Protein AF-A0A843C8B5-F1 (afdb_monomer_lite)

Structure (mmCIF, N/CA/C/O backbone):
data_AF-A0A843C8B5-F1
#
_entry.id   AF-A0A843C8B5-F1
#
loop_
_atom_site.group_PDB
_atom_site.id
_atom_site.type_symbol
_atom_site.label_atom_id
_atom_site.label_alt_id
_atom_site.label_comp_id
_atom_site.label_asym_id
_atom_site.label_entity_id
_atom_site.label_seq_id
_atom_site.pdbx_PDB_ins_code
_atom_site.Cartn_x
_atom_site.Cartn_y
_atom_site.Cartn_z
_atom_site.occupancy
_atom_site.B_iso_or_equiv
_atom_site.auth_seq_id
_atom_site.auth_comp_id
_atom_site.auth_asym_id
_atom_site.auth_atom_id
_atom_site.pdbx_PDB_model_num
ATOM 1 N N . MET A 1 1 ? -4.821 -11.668 -10.571 1.00 71.12 1 MET A N 1
ATOM 2 C CA . MET A 1 1 ? -4.320 -11.176 -9.269 1.00 71.12 1 MET A CA 1
ATOM 3 C C . MET A 1 1 ? -2.965 -11.802 -9.039 1.00 71.12 1 MET A C 1
ATOM 5 O O . MET A 1 1 ? -2.896 -13.021 -8.922 1.00 71.12 1 MET A O 1
ATOM 9 N N . LYS A 1 2 ? -1.903 -10.999 -9.038 1.00 86.00 2 LYS A N 1
ATOM 10 C CA . LYS A 1 2 ? -0.537 -11.483 -8.825 1.00 86.00 2 LYS A CA 1
ATOM 11 C C . LYS A 1 2 ? 0.006 -10.898 -7.529 1.00 86.00 2 LYS A C 1
ATOM 13 O O . LYS A 1 2 ? 0.210 -9.692 -7.439 1.00 86.00 2 LYS A O 1
ATOM 18 N N . ASN A 1 3 ? 0.241 -11.734 -6.522 1.00 91.31 3 ASN A N 1
ATOM 19 C CA . ASN A 1 3 ? 0.928 -11.293 -5.310 1.00 91.31 3 ASN A CA 1
ATOM 20 C C . ASN A 1 3 ? 2.369 -10.907 -5.665 1.00 91.31 3 ASN A C 1
ATOM 22 O O . ASN A 1 3 ? 3.077 -11.686 -6.298 1.00 91.31 3 ASN A O 1
ATOM 26 N N . ILE A 1 4 ? 2.778 -9.700 -5.279 1.00 92.44 4 ILE A N 1
ATOM 27 C CA . ILE A 1 4 ? 4.121 -9.179 -5.542 1.00 92.44 4 ILE A CA 1
ATOM 28 C C . ILE A 1 4 ? 5.011 -9.458 -4.335 1.00 92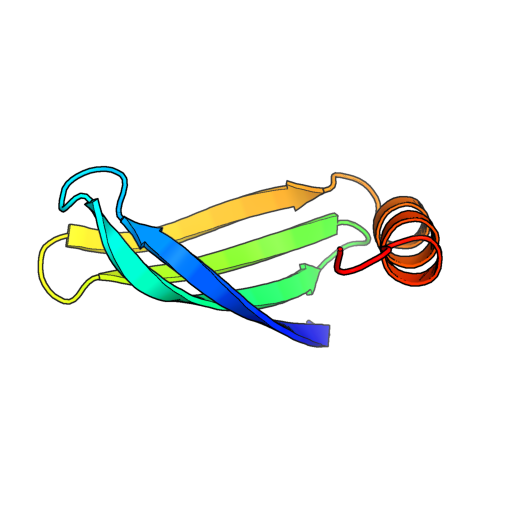.44 4 ILE A C 1
ATOM 30 O O . ILE A 1 4 ? 6.018 -10.146 -4.459 1.00 92.44 4 ILE A O 1
ATOM 34 N N . LYS A 1 5 ? 4.642 -8.911 -3.170 1.00 92.62 5 LYS A N 1
ATOM 35 C CA . LYS A 1 5 ? 5.395 -9.055 -1.920 1.00 92.62 5 LYS A CA 1
ATOM 36 C C . LYS A 1 5 ? 4.516 -8.793 -0.706 1.00 92.62 5 LYS A C 1
ATOM 38 O O . LYS A 1 5 ? 3.451 -8.183 -0.815 1.00 92.62 5 LYS A O 1
ATOM 43 N N . THR A 1 6 ? 4.986 -9.209 0.458 1.00 93.75 6 THR A N 1
ATOM 44 C CA . THR A 1 6 ? 4.479 -8.731 1.744 1.00 93.75 6 THR A CA 1
ATOM 45 C C . THR A 1 6 ? 5.386 -7.625 2.272 1.00 93.75 6 THR A C 1
ATOM 47 O O . THR A 1 6 ? 6.579 -7.570 1.979 1.00 93.75 6 THR A O 1
ATOM 50 N N . THR A 1 7 ? 4.804 -6.685 2.998 1.00 93.62 7 THR A N 1
ATOM 51 C CA . THR A 1 7 ? 5.511 -5.591 3.656 1.00 93.62 7 THR A CA 1
ATOM 52 C C . THR A 1 7 ? 4.791 -5.252 4.950 1.00 93.62 7 THR A C 1
ATOM 54 O O . THR A 1 7 ? 3.652 -5.666 5.153 1.00 93.62 7 THR A O 1
ATOM 57 N N . GLN A 1 8 ? 5.429 -4.489 5.823 1.00 93.38 8 GLN A N 1
ATOM 58 C CA . GLN A 1 8 ? 4.771 -3.978 7.013 1.00 93.38 8 GLN A CA 1
ATOM 59 C C . GLN A 1 8 ? 4.228 -2.579 6.733 1.00 93.38 8 GLN A C 1
ATOM 61 O O . GLN A 1 8 ? 4.913 -1.728 6.171 1.00 93.38 8 GLN A O 1
ATOM 66 N N . SER A 1 9 ? 2.974 -2.344 7.103 1.00 93.31 9 SER A N 1
ATOM 67 C CA . SER A 1 9 ? 2.311 -1.048 6.974 1.00 93.31 9 SER A CA 1
ATOM 68 C C . SER A 1 9 ? 1.688 -0.654 8.300 1.00 93.31 9 SER A C 1
ATOM 70 O O . SER A 1 9 ? 1.373 -1.497 9.135 1.00 93.31 9 SER A O 1
ATOM 72 N N . ILE A 1 10 ? 1.495 0.639 8.506 1.00 93.19 10 ILE A N 1
ATOM 73 C CA . ILE A 1 10 ? 0.918 1.157 9.737 1.00 93.19 10 ILE A CA 1
ATOM 74 C C . ILE A 1 10 ? -0.597 1.311 9.558 1.00 93.19 10 ILE A C 1
ATOM 76 O O . ILE A 1 10 ? -1.092 1.768 8.522 1.00 93.19 10 ILE A O 1
ATOM 80 N N . CYS A 1 11 ? -1.353 0.899 10.574 1.00 91.94 11 CYS A N 1
ATOM 81 C CA . CYS A 1 11 ? -2.779 1.189 10.658 1.00 91.94 11 CYS A CA 1
ATOM 82 C C . CYS A 1 11 ? -2.985 2.704 10.821 1.00 91.94 11 CYS A C 1
ATOM 84 O O . CYS A 1 11 ? -2.436 3.259 11.772 1.00 91.94 11 CYS A O 1
ATOM 86 N N . PRO A 1 12 ? -3.798 3.364 9.979 1.00 88.88 12 PRO A N 1
ATOM 87 C CA . PRO A 1 12 ? -4.008 4.810 10.073 1.00 88.88 12 PRO A CA 1
ATOM 88 C C . PRO A 1 12 ? -4.706 5.237 11.374 1.00 88.88 12 PRO A C 1
ATOM 90 O O . PRO A 1 12 ? -4.534 6.367 11.810 1.00 88.88 12 PRO A O 1
ATOM 93 N N . GLU A 1 13 ? -5.450 4.332 12.016 1.00 91.94 13 GLU A N 1
ATOM 94 C CA . GLU A 1 13 ? -6.184 4.622 13.253 1.00 91.94 13 GLU A CA 1
ATOM 95 C C . GLU A 1 13 ? -5.439 4.148 14.513 1.00 91.94 13 GLU A C 1
ATOM 97 O O . GLU A 1 13 ? -5.342 4.870 15.498 1.00 91.94 13 GLU A O 1
ATOM 102 N N . CYS A 1 14 ? -4.876 2.932 14.503 1.00 91.88 14 CYS A N 1
ATOM 103 C CA . CYS A 1 14 ? -4.134 2.399 15.657 1.00 91.88 14 CYS A CA 1
ATOM 104 C C . CYS A 1 14 ? -2.683 2.882 15.745 1.00 91.88 14 CYS A C 1
ATOM 106 O O .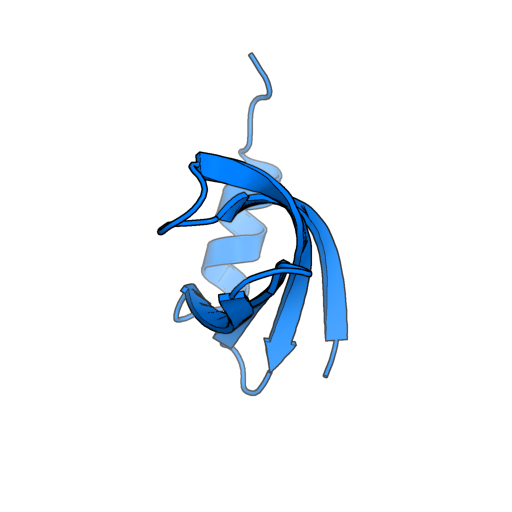 CYS A 1 14 ? -2.061 2.681 16.785 1.00 91.88 14 CYS A O 1
ATOM 108 N N . LEU A 1 15 ? -2.094 3.319 14.629 1.00 91.12 15 LEU A N 1
ATOM 109 C CA . LEU A 1 15 ? -0.644 3.472 14.454 1.00 91.12 15 LEU A CA 1
ATOM 110 C C . LEU A 1 15 ? 0.177 2.198 14.743 1.00 91.12 15 LEU A C 1
ATOM 112 O O . LEU A 1 15 ? 1.391 2.241 14.918 1.00 91.12 15 LEU A O 1
ATOM 116 N N . ARG A 1 16 ? -0.475 1.029 14.758 1.00 92.00 16 ARG A N 1
ATOM 117 C CA . ARG A 1 16 ? 0.179 -0.272 14.928 1.00 92.00 16 ARG A CA 1
ATOM 118 C C . ARG A 1 16 ? 0.720 -0.771 13.590 1.00 92.00 16 ARG A C 1
ATOM 120 O O . ARG A 1 16 ? 0.021 -0.681 12.581 1.00 92.00 16 ARG A O 1
ATOM 127 N N . THR A 1 17 ? 1.907 -1.368 13.614 1.00 94.12 17 THR A N 1
ATOM 128 C CA . THR A 1 17 ? 2.483 -2.115 12.492 1.00 94.12 17 THR A CA 1
ATOM 129 C C . THR A 1 17 ? 1.670 -3.381 12.211 1.00 94.12 17 THR A C 1
ATOM 131 O O . THR A 1 17 ? 1.438 -4.193 13.106 1.00 94.12 17 THR A O 1
ATOM 134 N N . LEU A 1 18 ? 1.218 -3.534 10.972 1.00 93.94 18 LEU A N 1
ATOM 135 C CA . LEU A 1 18 ? 0.417 -4.642 10.466 1.00 93.94 18 LEU A CA 1
ATOM 136 C C . LEU A 1 18 ? 1.096 -5.253 9.246 1.00 93.94 18 LEU A C 1
ATOM 138 O O . LEU A 1 18 ? 1.722 -4.544 8.455 1.00 93.94 18 LEU A O 1
ATOM 142 N N . ASP A 1 19 ? 0.886 -6.548 9.041 1.00 94.12 19 ASP A N 1
ATOM 143 C CA . ASP A 1 19 ? 1.231 -7.182 7.778 1.00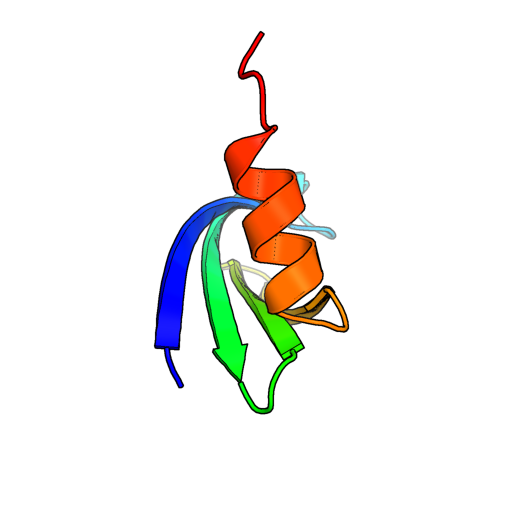 94.12 19 ASP A CA 1
ATOM 144 C C . ASP A 1 19 ? 0.329 -6.667 6.657 1.00 94.12 19 ASP A C 1
ATOM 146 O O . ASP A 1 19 ? -0.905 -6.639 6.747 1.00 94.12 19 ASP A O 1
ATOM 150 N N . ALA A 1 20 ? 0.979 -6.254 5.580 1.00 95.56 20 ALA A N 1
ATOM 151 C CA . ALA A 1 20 ? 0.356 -5.790 4.365 1.00 95.56 20 ALA A CA 1
ATOM 152 C C . ALA A 1 20 ? 0.841 -6.629 3.182 1.00 95.56 20 ALA A C 1
ATOM 154 O O . ALA A 1 20 ? 2.003 -7.011 3.074 1.00 95.56 20 ALA A O 1
ATOM 155 N N . THR A 1 21 ? -0.063 -6.934 2.263 1.00 95.69 21 THR A N 1
ATOM 156 C CA . THR A 1 21 ? 0.245 -7.655 1.030 1.00 95.69 21 THR A CA 1
ATOM 157 C C . THR A 1 21 ? 0.090 -6.713 -0.146 1.00 95.69 21 THR A C 1
ATOM 159 O O . THR A 1 21 ? -0.983 -6.146 -0.347 1.00 95.69 21 THR A O 1
ATOM 162 N N . ILE A 1 22 ? 1.148 -6.585 -0.937 1.00 95.25 22 ILE A N 1
ATOM 163 C CA . ILE A 1 22 ? 1.155 -5.844 -2.190 1.00 95.25 22 ILE A CA 1
ATOM 164 C C . ILE A 1 22 ? 0.875 -6.828 -3.327 1.00 95.25 22 ILE A C 1
ATOM 166 O O . ILE A 1 22 ? 1.525 -7.873 -3.442 1.00 95.25 22 ILE A O 1
ATOM 170 N N . PHE A 1 23 ? -0.097 -6.506 -4.173 1.00 95.38 23 PHE A N 1
ATOM 171 C CA . PHE A 1 23 ? -0.499 -7.334 -5.303 1.00 95.38 23 PHE A CA 1
ATOM 172 C C . PHE A 1 23 ? -0.858 -6.484 -6.519 1.00 95.38 23 PHE A C 1
ATOM 174 O O . PHE A 1 23 ? -1.322 -5.355 -6.395 1.00 95.38 23 PHE A O 1
ATOM 181 N N . GLU A 1 24 ? -0.655 -7.047 -7.701 1.00 95.44 24 GLU A N 1
ATOM 182 C CA . GLU A 1 24 ? -1.061 -6.456 -8.968 1.00 95.44 24 GLU A CA 1
ATOM 183 C C . GLU A 1 24 ? -2.460 -6.945 -9.368 1.00 95.44 24 GLU A C 1
ATOM 185 O O . GLU A 1 24 ? -2.827 -8.125 -9.199 1.00 95.44 24 GLU A O 1
ATOM 190 N N . LYS A 1 25 ? -3.248 -5.997 -9.872 1.00 94.75 25 LYS A N 1
ATOM 191 C CA . LYS A 1 25 ? -4.554 -6.206 -10.480 1.00 94.75 25 LYS A CA 1
ATOM 192 C C . LYS A 1 25 ? -4.795 -5.123 -11.540 1.00 94.75 25 LYS A C 1
ATOM 194 O O . LYS A 1 25 ? -4.769 -3.943 -11.210 1.00 94.75 25 LYS A O 1
ATOM 199 N N . ASP A 1 26 ? -5.102 -5.528 -12.771 1.00 93.44 26 ASP A N 1
ATOM 200 C CA . ASP A 1 26 ? -5.453 -4.633 -13.886 1.00 93.44 26 ASP A CA 1
ATOM 201 C C . ASP A 1 26 ? -4.368 -3.572 -14.193 1.00 93.44 26 ASP A C 1
ATOM 203 O O . ASP A 1 26 ? -4.673 -2.397 -14.396 1.00 93.44 26 ASP A O 1
ATOM 207 N N . ASN A 1 27 ? -3.089 -3.976 -14.191 1.00 94.06 27 ASN A N 1
ATOM 208 C CA . ASN A 1 27 ? -1.911 -3.103 -14.345 1.00 94.06 27 ASN A CA 1
ATOM 209 C C . ASN A 1 27 ? -1.775 -2.044 -13.229 1.00 94.06 27 ASN A C 1
ATOM 211 O O . ASN A 1 27 ? -1.051 -1.063 -13.337 1.00 94.06 27 ASN A O 1
ATOM 215 N N . LYS A 1 28 ? -2.461 -2.244 -12.106 1.00 95.69 28 LYS A N 1
ATOM 216 C CA . LYS A 1 28 ? -2.367 -1.394 -10.921 1.00 95.69 28 LYS A CA 1
ATOM 217 C C . LYS A 1 28 ? -1.863 -2.206 -9.750 1.00 95.69 28 LYS A C 1
ATOM 219 O O . LYS A 1 28 ? -2.153 -3.394 -9.615 1.00 95.69 28 LYS A O 1
ATOM 224 N N . VAL A 1 29 ? -1.115 -1.558 -8.875 1.00 96.44 29 VAL A N 1
ATOM 225 C CA . VAL A 1 29 ? -0.590 -2.168 -7.660 1.00 96.44 29 VAL A CA 1
ATOM 226 C C . VAL A 1 29 ? -1.446 -1.722 -6.497 1.00 96.44 29 VAL A C 1
ATOM 228 O O . VAL A 1 29 ? -1.581 -0.533 -6.221 1.00 96.44 29 VAL A O 1
ATOM 231 N N . TYR A 1 30 ? -2.002 -2.692 -5.794 1.00 96.12 30 TYR A N 1
ATOM 232 C CA . TYR A 1 30 ? -2.800 -2.490 -4.602 1.00 96.12 30 TYR A CA 1
ATOM 233 C C . TYR A 1 30 ? -2.051 -3.009 -3.388 1.00 96.12 30 TYR A C 1
ATOM 235 O O . TYR A 1 30 ? -1.277 -3.965 -3.469 1.00 96.12 30 TYR A O 1
ATOM 243 N N . ILE A 1 31 ? -2.326 -2.397 -2.245 1.00 95.69 31 ILE A N 1
ATOM 244 C CA . ILE A 1 31 ? -1.874 -2.875 -0.947 1.00 95.69 31 ILE A CA 1
ATOM 245 C C . ILE A 1 31 ? -3.101 -3.193 -0.097 1.00 95.69 31 ILE A C 1
ATOM 247 O O . ILE A 1 31 ? -4.020 -2.381 0.024 1.00 95.69 31 ILE A O 1
ATOM 251 N N . LYS A 1 32 ? -3.136 -4.401 0.469 1.00 95.06 32 LYS A N 1
ATOM 252 C CA . LYS A 1 32 ? -4.139 -4.802 1.463 1.00 95.06 32 LYS A CA 1
ATOM 253 C C . LYS A 1 32 ? -3.477 -5.002 2.814 1.00 95.06 32 LYS A C 1
ATOM 255 O O . LYS A 1 32 ? -2.419 -5.616 2.884 1.00 95.06 32 LYS A O 1
ATOM 260 N N . LYS A 1 33 ? -4.113 -4.542 3.881 1.00 94.19 33 LYS A N 1
ATOM 261 C CA . LYS A 1 33 ? -3.687 -4.743 5.273 1.00 94.19 33 LYS A CA 1
ATOM 262 C C . LYS A 1 33 ? -4.904 -5.057 6.129 1.00 94.19 33 LYS A C 1
ATOM 264 O O . LYS A 1 33 ? -5.997 -4.570 5.845 1.00 94.19 33 LYS A O 1
ATOM 269 N N . GLN A 1 34 ? -4.729 -5.866 7.167 1.00 94.06 34 GLN A N 1
ATOM 270 C CA . GLN A 1 34 ? -5.822 -6.237 8.064 1.00 94.06 34 GLN A CA 1
ATOM 271 C C . GLN A 1 34 ? -5.484 -5.849 9.498 1.00 94.06 34 GLN A C 1
ATOM 273 O O . GLN A 1 34 ? -4.545 -6.364 10.098 1.00 94.06 34 GLN A O 1
ATOM 278 N N . CYS A 1 35 ? -6.260 -4.918 10.044 1.00 92.75 35 CYS A N 1
ATOM 279 C CA . CYS A 1 35 ? -6.207 -4.545 11.444 1.00 92.75 35 CYS A CA 1
ATOM 280 C C . CYS A 1 35 ? -7.232 -5.378 12.226 1.00 92.75 35 CYS A C 1
ATOM 282 O O . CYS A 1 35 ? -8.415 -5.341 11.889 1.00 92.75 35 CYS A O 1
ATOM 284 N N . PRO A 1 36 ? -6.846 -6.061 13.316 1.00 91.25 36 PRO A N 1
ATOM 285 C CA . PRO A 1 36 ? -7.800 -6.803 14.143 1.00 91.25 36 PRO A CA 1
ATOM 286 C C . PRO A 1 36 ? -8.821 -5.901 14.859 1.00 91.25 36 PRO A C 1
ATOM 288 O O . PRO A 1 36 ? -9.839 -6.399 15.322 1.00 91.25 36 PRO A O 1
ATOM 291 N N . LYS A 1 37 ? -8.552 -4.591 14.968 1.00 93.56 37 LYS A N 1
ATOM 292 C CA . LYS A 1 37 ? -9.453 -3.616 15.606 1.00 93.56 37 LYS A CA 1
ATOM 293 C C . LYS A 1 37 ? -10.298 -2.827 14.606 1.00 93.56 37 LYS A C 1
ATOM 295 O O . LYS A 1 37 ? -11.481 -2.639 14.840 1.00 93.56 37 LYS A O 1
ATOM 300 N N . HIS A 1 38 ? -9.685 -2.386 13.509 1.00 91.44 38 HIS A N 1
ATOM 301 C CA . HIS A 1 38 ? -10.308 -1.467 12.548 1.00 91.44 38 HIS A CA 1
ATOM 302 C C . HIS A 1 38 ? -10.704 -2.127 11.215 1.00 91.44 38 HIS A C 1
ATOM 304 O O . HIS A 1 38 ? -11.220 -1.470 10.320 1.00 91.44 38 HIS A O 1
ATOM 310 N N . GLY A 1 39 ? -10.475 -3.435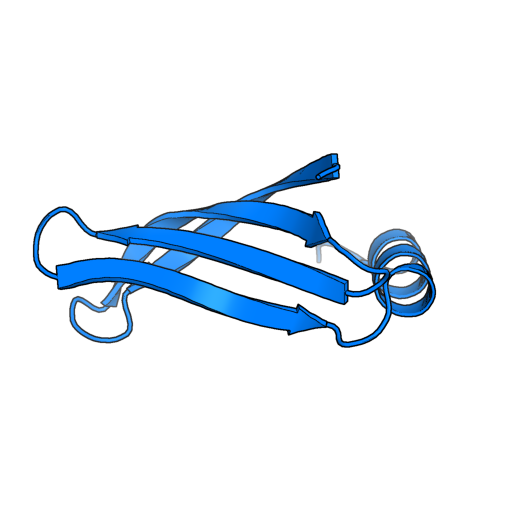 11.066 1.00 91.62 39 GLY A N 1
ATOM 311 C CA . GLY A 1 39 ? -10.854 -4.189 9.873 1.00 91.62 39 GLY A CA 1
ATOM 312 C C . GLY A 1 39 ? -9.803 -4.170 8.761 1.00 91.62 39 GLY A C 1
ATOM 313 O O . GLY A 1 39 ? -8.618 -3.908 8.982 1.00 91.62 39 GLY A O 1
ATOM 314 N N . SER A 1 40 ? -10.225 -4.540 7.553 1.00 91.44 40 SER A N 1
ATOM 315 C CA . SER A 1 40 ? -9.357 -4.624 6.377 1.00 91.44 40 SER A CA 1
ATOM 316 C C . SER A 1 40 ? -9.348 -3.322 5.586 1.00 91.44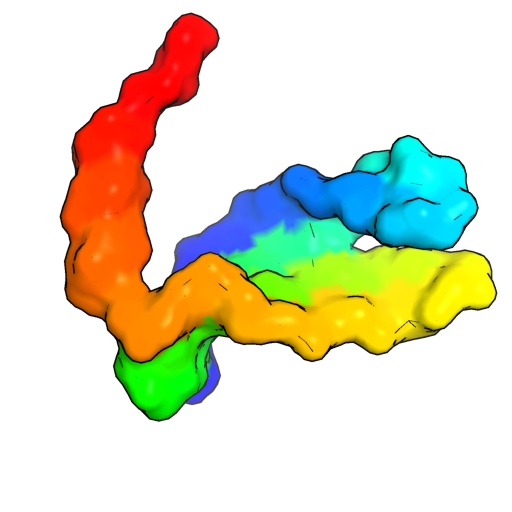 40 SER A C 1
ATOM 318 O O . SER A 1 40 ? -10.404 -2.823 5.204 1.00 91.44 40 SER A O 1
ATOM 320 N N . PHE A 1 41 ? -8.156 -2.846 5.247 1.00 92.31 41 PHE A N 1
ATOM 321 C CA . PHE A 1 41 ? -7.951 -1.710 4.359 1.00 92.31 41 PHE A CA 1
ATOM 322 C C . PHE A 1 41 ? -7.351 -2.209 3.051 1.00 92.31 41 PHE A C 1
ATOM 324 O O . PHE A 1 41 ? -6.384 -2.975 3.058 1.00 92.31 41 PHE A O 1
ATOM 331 N N . GLN A 1 42 ? -7.918 -1.766 1.935 1.00 93.69 42 GLN A N 1
ATOM 332 C CA . GLN A 1 42 ? -7.378 -1.996 0.604 1.00 93.69 42 GLN A CA 1
ATOM 333 C C . GLN A 1 42 ? -7.350 -0.669 -0.137 1.00 93.69 42 GLN A C 1
ATOM 335 O O . GLN A 1 42 ? -8.384 -0.026 -0.303 1.00 93.69 42 GLN A O 1
ATOM 340 N N . GLU A 1 43 ? -6.173 -0.285 -0.603 1.00 93.62 43 GLU A N 1
ATOM 341 C CA . GLU A 1 43 ? -5.950 0.997 -1.261 1.00 93.62 43 GLU A CA 1
ATOM 342 C C . GLU A 1 43 ? -5.053 0.824 -2.491 1.00 93.62 43 GLU A C 1
ATOM 344 O O . GLU A 1 43 ? -4.292 -0.145 -2.607 1.00 93.62 43 GLU A O 1
ATOM 349 N N . LEU A 1 44 ? -5.200 1.744 -3.448 1.00 95.44 44 LEU A N 1
ATOM 350 C CA . LEU A 1 44 ? -4.326 1.818 -4.613 1.00 95.44 44 LEU A CA 1
ATOM 351 C C . LEU A 1 44 ? -2.958 2.311 -4.147 1.00 95.44 44 LEU A C 1
ATOM 353 O O . LEU A 1 44 ? -2.847 3.416 -3.628 1.00 95.44 44 LEU A O 1
ATOM 357 N N . TYR A 1 45 ? -1.932 1.492 -4.345 1.00 94.31 45 TYR A N 1
ATOM 358 C CA . TYR A 1 45 ? -0.568 1.835 -3.974 1.00 94.31 45 TYR A CA 1
ATOM 359 C C . TYR A 1 45 ? 0.170 2.507 -5.136 1.00 94.31 4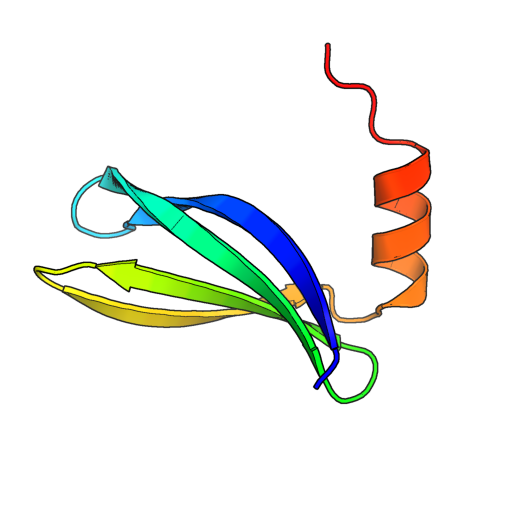5 TYR A C 1
ATOM 361 O O . TYR A 1 45 ? 0.753 3.568 -4.950 1.00 94.31 45 TYR A O 1
ATOM 369 N N . TRP A 1 46 ? 0.103 1.925 -6.341 1.00 95.69 46 TRP A N 1
ATOM 370 C CA . TRP A 1 46 ? 0.626 2.521 -7.578 1.00 95.69 46 TRP A CA 1
ATOM 371 C C . TRP A 1 46 ? -0.351 2.321 -8.735 1.00 95.69 46 TRP A C 1
ATOM 373 O O . TRP A 1 46 ? -0.913 1.242 -8.913 1.00 95.69 46 TRP A O 1
ATOM 383 N N . SER A 1 47 ? -0.517 3.354 -9.558 1.00 95.81 47 SER A N 1
ATOM 384 C CA . SER A 1 47 ? -1.419 3.336 -10.718 1.00 95.81 47 SER A CA 1
ATOM 385 C C . SER A 1 47 ? -0.886 2.558 -11.926 1.00 95.81 47 SER A C 1
ATOM 387 O O . SER A 1 47 ? -1.643 2.371 -12.873 1.00 95.81 47 SER A O 1
ATOM 389 N N . ASP A 1 48 ? 0.385 2.146 -11.903 1.00 95.19 48 ASP A N 1
ATOM 390 C CA . ASP A 1 48 ? 1.059 1.445 -12.999 1.00 95.19 48 ASP A CA 1
ATOM 391 C C . ASP A 1 48 ? 2.050 0.409 -12.441 1.00 95.19 48 ASP A C 1
ATOM 393 O O . ASP A 1 48 ? 2.896 0.728 -11.593 1.00 95.19 48 ASP A O 1
ATOM 397 N N . TYR A 1 49 ? 1.921 -0.843 -12.883 1.00 93.94 49 TYR A N 1
ATOM 398 C CA . TYR A 1 49 ? 2.746 -1.956 -12.407 1.00 93.94 49 TYR A CA 1
ATOM 399 C C . TYR A 1 49 ? 4.200 -1.855 -12.880 1.00 93.94 49 TYR A C 1
ATOM 401 O O . TYR A 1 49 ? 5.121 -2.130 -12.105 1.00 93.94 49 TYR A O 1
ATOM 409 N N . ASP A 1 50 ? 4.428 -1.435 -14.122 1.00 93.69 50 ASP A N 1
ATOM 410 C CA . ASP A 1 50 ? 5.765 -1.316 -14.703 1.00 93.69 50 ASP A CA 1
ATOM 411 C C . ASP A 1 50 ? 6.599 -0.242 -13.996 1.00 93.69 50 ASP A C 1
ATOM 413 O O . ASP A 1 50 ? 7.783 -0.456 -13.713 1.00 93.69 50 ASP A O 1
ATOM 417 N N . GLN A 1 51 ? 5.992 0.898 -13.657 1.00 94.50 51 GLN A N 1
ATOM 418 C CA . GLN A 1 51 ? 6.646 1.950 -12.873 1.00 94.50 51 GLN A CA 1
ATOM 419 C C . GLN A 1 51 ? 7.015 1.463 -11.474 1.00 94.50 51 GLN A C 1
ATOM 421 O O . GLN A 1 51 ? 8.151 1.657 -11.037 1.00 94.50 51 GLN A O 1
ATOM 426 N N . TYR A 1 52 ? 6.096 0.765 -10.805 1.00 94.06 52 TYR A N 1
ATOM 427 C CA . TYR A 1 52 ? 6.369 0.168 -9.502 1.00 94.06 52 TYR A CA 1
ATOM 428 C C . TYR A 1 52 ? 7.548 -0.818 -9.569 1.00 94.06 52 TYR A C 1
ATOM 430 O O . TYR A 1 52 ? 8.477 -0.731 -8.770 1.00 94.06 52 TYR A O 1
ATOM 438 N N . MET A 1 53 ? 7.581 -1.707 -10.566 1.00 92.25 53 MET A N 1
ATOM 439 C CA . MET A 1 53 ? 8.676 -2.672 -10.734 1.00 92.25 53 MET A CA 1
ATOM 440 C C . MET A 1 53 ? 10.029 -2.007 -11.027 1.00 92.25 53 MET A C 1
ATOM 442 O O . MET A 1 53 ? 11.066 -2.509 -10.590 1.00 92.25 53 MET A O 1
ATOM 446 N N . LYS A 1 54 ? 10.053 -0.887 -11.761 1.00 93.06 54 LYS A N 1
ATOM 447 C CA . LYS A 1 54 ? 11.281 -0.104 -11.986 1.00 93.06 54 LYS A CA 1
ATOM 448 C C . LYS A 1 54 ? 11.773 0.546 -10.695 1.00 93.06 54 LYS A C 1
ATOM 450 O O . LYS A 1 54 ? 12.957 0.430 -10.389 1.00 93.06 54 LYS A O 1
ATOM 455 N N . ALA A 1 55 ? 10.873 1.170 -9.936 1.00 92.44 55 ALA A N 1
ATOM 456 C CA . ALA A 1 55 ? 11.195 1.777 -8.647 1.00 92.44 55 ALA A CA 1
ATOM 457 C C . ALA A 1 55 ? 11.726 0.734 -7.653 1.00 92.44 55 ALA A C 1
ATOM 459 O O . ALA A 1 55 ? 12.733 0.968 -6.994 1.00 92.44 55 ALA A O 1
ATOM 460 N N . GLU A 1 56 ? 11.118 -0.453 -7.614 1.00 90.38 56 GLU A N 1
ATOM 461 C CA . GLU A 1 56 ? 11.566 -1.566 -6.772 1.00 90.38 56 GLU A CA 1
ATOM 462 C C . GLU A 1 56 ? 12.977 -2.051 -7.123 1.00 90.38 56 GLU A C 1
ATOM 464 O O . GLU A 1 56 ? 13.756 -2.347 -6.223 1.00 90.38 56 GLU A O 1
ATOM 469 N N . LYS A 1 57 ? 13.349 -2.088 -8.409 1.00 89.94 57 LYS A N 1
ATOM 470 C CA . LYS A 1 57 ? 14.723 -2.429 -8.829 1.00 89.94 57 LYS A CA 1
ATOM 471 C C . LYS A 1 57 ? 15.754 -1.384 -8.406 1.00 89.94 57 LYS A C 1
ATOM 473 O O . LYS A 1 57 ? 16.912 -1.729 -8.206 1.00 89.94 57 LYS A O 1
ATOM 478 N N . MET A 1 58 ? 15.344 -0.122 -8.313 1.00 89.75 58 MET A N 1
ATOM 479 C CA . MET A 1 58 ? 16.191 0.991 -7.873 1.00 89.75 58 MET A CA 1
ATOM 480 C C . MET A 1 58 ? 16.114 1.222 -6.362 1.00 89.75 58 MET A C 1
ATOM 482 O O . MET A 1 58 ? 16.723 2.162 -5.853 1.00 89.75 58 MET A O 1
ATOM 486 N N . ARG A 1 59 ? 15.355 0.393 -5.637 1.00 84.06 59 ARG A N 1
ATOM 487 C CA . ARG A 1 59 ? 15.169 0.545 -4.203 1.00 84.06 59 ARG A CA 1
ATOM 488 C C . ARG A 1 59 ? 16.470 0.199 -3.485 1.00 84.06 59 ARG A C 1
ATOM 490 O O . ARG A 1 59 ? 16.845 -0.965 -3.392 1.00 84.06 59 ARG A O 1
ATOM 497 N N . TYR A 1 60 ? 17.137 1.225 -2.974 1.00 82.38 60 TYR A N 1
ATOM 498 C CA . TYR A 1 60 ? 18.248 1.085 -2.045 1.00 82.38 60 TYR A CA 1
ATOM 499 C C . TYR A 1 60 ? 17.678 1.031 -0.624 1.00 82.38 60 TYR A C 1
ATOM 501 O O . TYR A 1 60 ? 17.114 2.016 -0.146 1.00 82.38 60 TYR A O 1
ATOM 509 N N . ASP A 1 61 ? 17.754 -0.134 0.017 1.00 71.69 61 ASP A N 1
ATOM 510 C CA . ASP A 1 61 ? 17.539 -0.247 1.462 1.00 71.69 61 ASP A CA 1
ATOM 511 C C . ASP A 1 61 ? 18.815 0.296 2.125 1.00 71.69 61 ASP A C 1
ATOM 513 O O . ASP A 1 61 ? 19.888 -0.283 1.950 1.00 71.69 61 ASP A O 1
ATOM 517 N N . GLY A 1 62 ? 18.690 1.478 2.738 1.00 51.97 62 GLY A N 1
ATOM 518 C CA . GLY A 1 62 ? 19.793 2.266 3.297 1.00 51.97 62 GLY A CA 1
ATOM 519 C C . GLY A 1 62 ? 20.574 1.591 4.411 1.00 51.97 62 GLY A C 1
ATOM 520 O O . GLY A 1 62 ? 19.977 0.776 5.146 1.00 51.97 62 GLY A O 1
#

Foldseek 3Di:
DAWDDWDWDADPPPRDTFIWTWGDDPQWIKIWTADPVPGIDIDTPGPGNVVVVVVVVVDDPD

pLDDT: mean 91.61, std 6.86, range [51.97, 96.44]

Radius of gyration: 12.39 Å; chains: 1; bounding box: 31×16×30 Å

Sequence (62 aa):
MKNIKTTQSICPECLRTLDATIFEKDNKVYIKKQCPKHGSFQELYWSDYDQYMKAEKMRYDG

Secondary structure (DSSP, 8-state):
-EEEEEEEEE-TTT--EEEEEEEEETTEEEEEEEETTTEEEEEEEES-HHHHHHHHHT----